Protein AF-A0A7W7T8D5-F1 (afdb_monomer)

Foldseek 3Di:
DDPPCPDDDDDDDDDDDPVRCCVVCVPVDFDDPPDTPPPPDPDDPDPDQDLDPVSLCCCLPPNDDDPSVNVNSVVCNVCVCVNVVD

Mean predicted aligned error: 9.95 Å

Radius of gyration: 15.31 Å; Cα contacts (8 Å, |Δi|>4): 33; chains: 1; bounding box: 30×34×35 Å

Sequence (86 aa):
MDALTLAATILTVVVIDDDVFERLFGDAVRYNEEGEIVSVGGGTPTEGIPFTQTAVERMLTSEPMASPGAACLALAWRHRRLLLGL

Solvent-accessible surface area (backbone atoms only — not comparab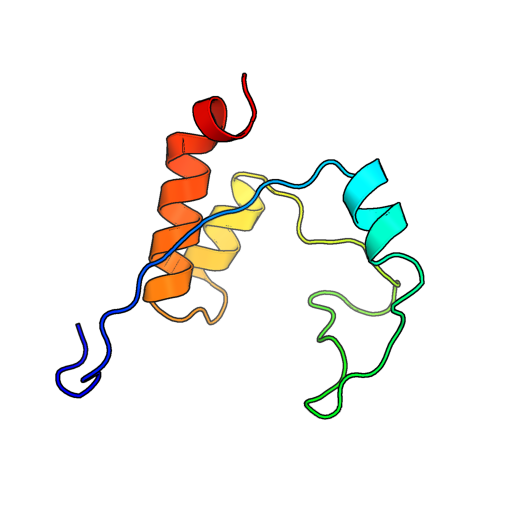le to full-atom values): 5991 Å² total; per-residue (Å²): 134,72,98,76,65,90,64,87,82,85,87,83,86,86,85,72,58,68,73,57,46,43,73,74,44,62,85,69,77,78,76,57,102,85,48,71,79,78,66,92,57,90,91,62,92,83,76,72,84,65,99,42,72,69,51,53,52,42,47,69,72,75,46,96,64,58,69,70,59,43,52,51,51,52,50,48,63,74,43,37,44,74,74,68,76,100

pLDDT: mean 76.78, std 20.31, range [34.97, 97.5]

Secondary structure (DSSP, 8-state):
--TT--SPPPP------HHHHHHHHTT--S-BTTB----SSTT-TT-PPP--HHHHHHHHHTS---HHHHHHHHHHHHTHHHHHT-

Organism: NCBI:txid413306

Nearest PDB structures (foldseek):
  6tdn-assembly1_B  TM=2.798E-01  e=9.959E+00  Burkholderia ambifaria AMMD

Structure (mmCIF, N/CA/C/O backbone):
data_AF-A0A7W7T8D5-F1
#
_entry.id   AF-A0A7W7T8D5-F1
#
loop_
_atom_site.group_PDB
_atom_site.id
_atom_site.type_symbol
_atom_site.label_atom_id
_atom_site.label_alt_id
_atom_site.label_comp_id
_atom_site.label_asym_id
_atom_site.label_entity_id
_atom_site.label_seq_id
_atom_site.pdbx_PDB_ins_code
_atom_site.Cartn_x
_atom_site.Cartn_y
_atom_site.Cartn_z
_atom_site.occupancy
_atom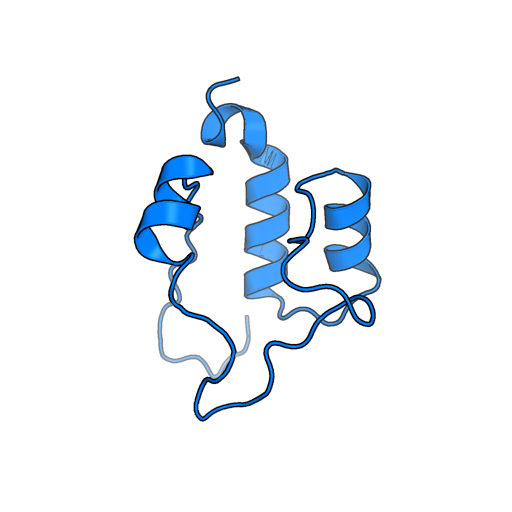_site.B_iso_or_equiv
_atom_site.auth_seq_id
_atom_site.auth_comp_id
_atom_site.auth_asym_id
_atom_site.auth_atom_id
_atom_site.pdbx_PDB_model_num
ATOM 1 N N . MET A 1 1 ? 13.176 -10.597 -12.695 1.00 48.22 1 MET A N 1
ATOM 2 C CA . MET A 1 1 ? 12.864 -11.988 -12.319 1.00 48.22 1 MET A CA 1
ATOM 3 C C . MET A 1 1 ? 14.208 -12.646 -12.114 1.00 48.22 1 MET A C 1
ATOM 5 O O . MET A 1 1 ? 14.939 -12.766 -13.087 1.00 48.22 1 MET A O 1
ATOM 9 N N . ASP A 1 2 ? 14.594 -12.886 -10.865 1.00 54.16 2 ASP A N 1
ATOM 10 C CA . ASP A 1 2 ? 15.848 -13.581 -10.584 1.00 54.16 2 ASP A CA 1
ATOM 11 C C . ASP A 1 2 ? 15.616 -15.084 -10.783 1.00 54.16 2 ASP A C 1
ATOM 13 O O . ASP A 1 2 ? 14.581 -15.614 -10.376 1.00 54.16 2 ASP A O 1
ATOM 17 N N . ALA A 1 3 ? 16.531 -15.750 -11.481 1.00 55.31 3 ALA A N 1
ATOM 18 C CA . ALA A 1 3 ? 16.345 -17.102 -12.013 1.00 55.31 3 ALA A CA 1
ATOM 19 C C . ALA A 1 3 ? 16.372 -18.204 -10.933 1.00 55.31 3 ALA A C 1
ATOM 21 O O . ALA A 1 3 ? 16.258 -19.385 -11.257 1.00 55.31 3 ALA A O 1
ATOM 22 N N . LEU A 1 4 ? 16.525 -17.830 -9.658 1.00 55.38 4 LEU A N 1
ATOM 23 C CA . LEU A 1 4 ? 16.730 -18.746 -8.534 1.00 55.38 4 LEU A CA 1
ATOM 24 C C . LEU A 1 4 ? 15.614 -18.735 -7.479 1.00 55.38 4 LEU A C 1
ATOM 26 O O . LEU A 1 4 ? 15.711 -19.464 -6.493 1.00 55.38 4 LEU A O 1
ATOM 30 N N . THR A 1 5 ? 14.524 -17.983 -7.658 1.00 57.69 5 THR A N 1
ATOM 31 C CA . THR A 1 5 ? 13.386 -18.071 -6.726 1.00 57.69 5 THR A CA 1
ATOM 32 C C . THR A 1 5 ? 12.432 -19.186 -7.167 1.00 57.69 5 THR A C 1
ATOM 34 O O . THR A 1 5 ? 11.496 -18.965 -7.926 1.00 57.69 5 THR A O 1
ATOM 37 N N . LEU A 1 6 ? 12.679 -20.410 -6.687 1.00 56.28 6 LEU A N 1
ATOM 38 C CA . LEU A 1 6 ? 11.823 -21.595 -6.892 1.00 56.28 6 LEU A CA 1
ATOM 39 C C . LEU A 1 6 ? 10.401 -21.419 -6.304 1.00 56.28 6 LEU A C 1
ATOM 41 O O . LEU A 1 6 ? 9.490 -22.176 -6.632 1.00 56.28 6 LEU A O 1
ATOM 45 N N . ALA A 1 7 ? 10.203 -20.424 -5.436 1.00 67.12 7 ALA A N 1
ATOM 46 C CA . ALA A 1 7 ? 8.916 -20.088 -4.842 1.00 67.12 7 ALA A CA 1
ATOM 47 C C . ALA A 1 7 ? 8.204 -18.992 -5.647 1.00 67.12 7 ALA A C 1
ATOM 49 O O . ALA A 1 7 ? 8.755 -17.919 -5.891 1.00 67.12 7 ALA A O 1
ATOM 50 N N . ALA A 1 8 ? 6.950 -19.244 -6.023 1.00 69.38 8 ALA A N 1
ATOM 51 C CA . ALA A 1 8 ? 6.079 -18.202 -6.545 1.00 69.38 8 ALA A CA 1
ATOM 52 C C . ALA A 1 8 ? 5.781 -17.181 -5.435 1.00 69.38 8 ALA A C 1
ATOM 54 O O . ALA A 1 8 ? 5.246 -17.539 -4.386 1.00 69.38 8 ALA A O 1
ATOM 55 N N . THR A 1 9 ? 6.102 -15.911 -5.671 1.00 73.69 9 THR A N 1
ATOM 56 C CA . THR A 1 9 ? 5.762 -14.823 -4.748 1.00 73.69 9 THR A CA 1
ATOM 57 C C . THR A 1 9 ? 4.432 -14.208 -5.155 1.00 73.69 9 THR A C 1
ATOM 59 O O . THR A 1 9 ? 4.312 -13.645 -6.245 1.00 73.69 9 THR A O 1
ATOM 62 N N . ILE A 1 10 ? 3.441 -14.274 -4.265 1.00 82.25 10 ILE A N 1
ATOM 63 C CA 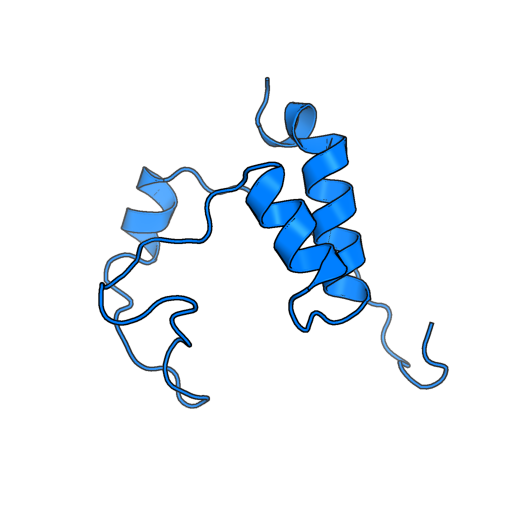. ILE A 1 10 ? 2.211 -13.489 -4.387 1.00 82.25 10 ILE A CA 1
ATOM 64 C C . ILE A 1 10 ? 2.390 -12.228 -3.556 1.00 82.25 10 ILE A C 1
ATOM 66 O O . ILE A 1 10 ? 2.581 -12.274 -2.344 1.00 82.25 10 ILE A O 1
ATOM 70 N N . LEU A 1 11 ? 2.344 -11.099 -4.242 1.00 85.19 11 LEU A N 1
ATOM 71 C CA . LEU A 1 11 ? 2.485 -9.782 -3.658 1.00 85.19 11 LEU A CA 1
ATOM 72 C C . LEU A 1 11 ? 1.098 -9.206 -3.361 1.00 85.19 11 LEU A C 1
ATOM 74 O O . LEU A 1 11 ? 0.243 -9.181 -4.245 1.00 85.19 11 LEU A O 1
ATOM 78 N N . THR A 1 12 ? 0.877 -8.755 -2.127 1.00 89.69 12 THR A N 1
ATOM 79 C CA . THR A 1 12 ? -0.403 -8.194 -1.678 1.00 89.69 12 THR A CA 1
ATOM 80 C C . THR A 1 12 ? -0.199 -6.891 -0.914 1.00 89.69 12 THR A C 1
ATOM 82 O O . THR A 1 12 ? 0.884 -6.627 -0.392 1.00 89.69 12 THR A O 1
ATOM 85 N N . VAL A 1 13 ? -1.250 -6.079 -0.861 1.00 92.94 13 VAL A N 1
ATOM 86 C CA . VAL A 1 13 ? -1.312 -4.827 -0.107 1.00 92.94 13 VAL A CA 1
ATOM 87 C C . VAL A 1 13 ? -2.501 -4.924 0.837 1.00 92.94 13 VAL A C 1
ATOM 89 O O . VAL A 1 13 ? -3.587 -5.321 0.418 1.00 92.94 13 VAL A O 1
ATOM 92 N N . VAL A 1 14 ? -2.296 -4.552 2.097 1.00 93.06 14 VAL A N 1
ATOM 93 C CA . VAL A 1 14 ? -3.354 -4.427 3.102 1.00 93.06 14 VAL A CA 1
ATOM 94 C C . VAL A 1 14 ? -3.447 -2.970 3.537 1.00 93.06 14 VAL A C 1
ATOM 96 O O . VAL A 1 14 ? -2.425 -2.307 3.709 1.00 93.06 14 VAL A O 1
ATOM 99 N N . VAL A 1 15 ? -4.672 -2.473 3.683 1.00 93.44 15 VAL A N 1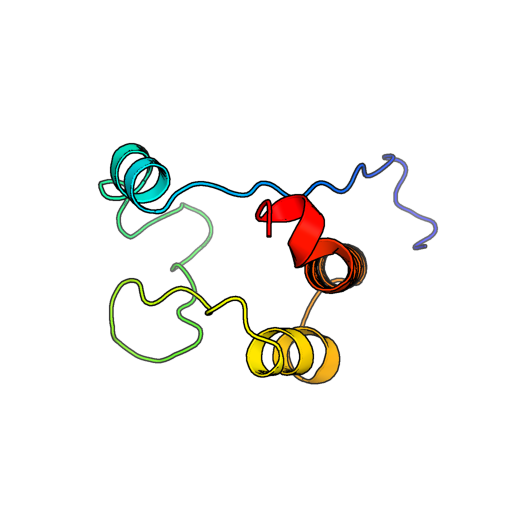
ATOM 100 C CA . VAL A 1 15 ? -4.966 -1.178 4.300 1.00 93.44 15 VAL A CA 1
ATOM 101 C C . VAL A 1 15 ? -5.635 -1.477 5.631 1.00 93.44 15 VAL A C 1
ATOM 103 O O . VAL A 1 15 ? -6.555 -2.292 5.685 1.00 93.44 15 VAL A O 1
ATOM 106 N N . ILE A 1 16 ? -5.129 -0.868 6.696 1.00 91.38 16 ILE A N 1
ATOM 107 C CA . ILE A 1 16 ? -5.636 -1.029 8.056 1.00 91.38 16 ILE A CA 1
ATOM 108 C C . ILE A 1 16 ? -6.007 0.367 8.537 1.00 91.38 16 ILE A C 1
ATOM 110 O O . ILE A 1 16 ? -5.195 1.284 8.405 1.00 91.38 16 ILE A O 1
ATO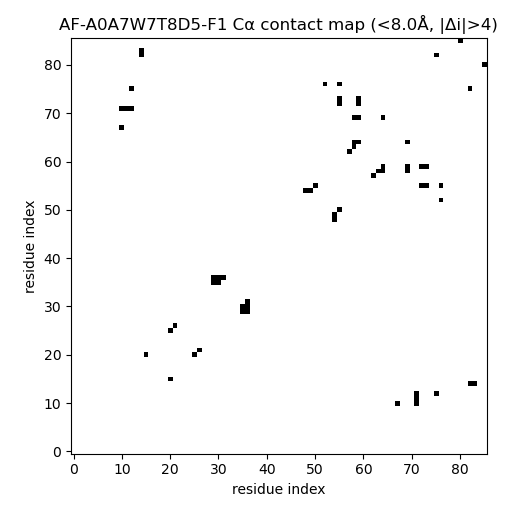M 114 N N . ASP A 1 17 ? -7.223 0.521 9.053 1.00 90.69 17 ASP A N 1
ATOM 115 C CA . ASP A 1 17 ? -7.646 1.778 9.663 1.00 90.69 17 ASP A CA 1
ATOM 116 C C . ASP A 1 17 ? -6.769 2.095 10.878 1.00 90.69 17 ASP A C 1
ATOM 118 O O . ASP A 1 17 ? -6.336 1.198 11.603 1.00 90.69 17 ASP A O 1
ATOM 122 N N . ASP A 1 18 ? -6.507 3.379 11.095 1.00 85.75 18 ASP A N 1
ATOM 123 C CA . ASP A 1 18 ? -5.571 3.860 12.114 1.00 85.75 18 ASP A CA 1
ATOM 124 C C . ASP A 1 18 ? -5.927 3.355 13.525 1.00 85.75 18 ASP A C 1
ATOM 126 O O . ASP A 1 18 ? -5.089 2.798 14.231 1.00 85.75 18 ASP A O 1
ATOM 130 N N . ASP A 1 19 ? -7.209 3.418 13.898 1.00 89.19 19 ASP A N 1
ATOM 131 C CA . ASP A 1 19 ? -7.699 2.938 15.194 1.00 89.19 19 ASP A CA 1
ATOM 132 C C . ASP A 1 19 ? -7.574 1.412 15.349 1.00 89.19 19 ASP A C 1
ATOM 134 O O . ASP A 1 19 ? -7.398 0.896 16.457 1.00 89.19 19 ASP A O 1
ATOM 138 N N . VAL A 1 20 ? -7.679 0.670 14.242 1.00 90.75 20 VAL A N 1
ATOM 139 C CA . VAL A 1 20 ? -7.498 -0.783 14.209 1.00 90.75 20 VAL A CA 1
ATOM 140 C C . VAL A 1 20 ? -6.019 -1.121 14.351 1.00 90.75 20 VAL A C 1
ATOM 142 O O . VAL A 1 20 ? -5.684 -2.024 15.117 1.00 90.75 20 VAL A O 1
ATOM 145 N N . PHE A 1 21 ? -5.143 -0.407 13.641 1.00 85.12 21 PHE A N 1
ATOM 146 C CA . PHE A 1 21 ? -3.699 -0.597 13.722 1.00 85.12 21 PHE A CA 1
ATOM 147 C C . PHE A 1 21 ? -3.199 -0.326 15.141 1.00 85.12 21 PHE A C 1
ATOM 149 O O . PHE A 1 21 ? -2.557 -1.191 15.733 1.00 85.12 21 PHE A O 1
ATOM 156 N N . GLU A 1 22 ? -3.576 0.811 15.723 1.00 82.44 22 GLU A N 1
ATOM 157 C CA . GLU A 1 22 ? -3.187 1.188 17.082 1.00 82.44 22 GLU A CA 1
ATOM 158 C C . GLU A 1 22 ? -3.713 0.188 18.118 1.00 82.44 22 GLU A C 1
ATOM 160 O O . GLU A 1 22 ? -2.986 -0.253 19.002 1.00 82.44 22 GLU A O 1
ATOM 165 N N . ARG A 1 23 ? -4.959 -0.275 17.981 1.00 85.69 23 ARG A N 1
ATOM 166 C CA . ARG A 1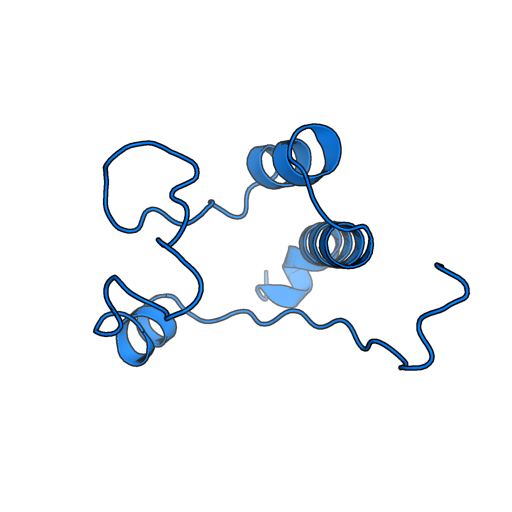 23 ? -5.514 -1.284 18.895 1.00 85.69 23 ARG A CA 1
ATOM 167 C C . ARG A 1 23 ? -4.798 -2.636 18.814 1.00 85.69 23 ARG A C 1
ATOM 169 O O . ARG A 1 23 ? -4.753 -3.349 19.811 1.00 85.69 23 ARG A O 1
ATOM 176 N N . LEU A 1 24 ? -4.314 -3.031 17.635 1.00 85.31 24 LEU A N 1
ATOM 177 C CA . LEU A 1 24 ? -3.659 -4.328 17.432 1.00 85.31 24 LEU A CA 1
ATOM 178 C C . LEU A 1 24 ? -2.155 -4.292 17.728 1.00 85.31 24 LEU A C 1
ATOM 180 O O . LEU A 1 24 ? -1.605 -5.303 18.163 1.00 85.31 24 LEU A O 1
ATOM 184 N N . PHE A 1 25 ? -1.499 -3.159 17.473 1.00 77.62 25 PHE A N 1
ATOM 185 C CA . PHE A 1 25 ? -0.039 -3.037 17.474 1.00 77.62 25 PHE A CA 1
ATOM 186 C C . PHE A 1 25 ? 0.497 -1.903 18.357 1.00 77.62 25 PHE A C 1
ATOM 188 O O . PHE A 1 25 ? 1.707 -1.836 18.552 1.00 77.62 25 PHE A O 1
ATOM 195 N N . GLY A 1 26 ? -0.351 -1.045 18.928 1.00 72.00 26 GLY A N 1
ATOM 196 C CA . GLY A 1 26 ? 0.066 0.090 19.766 1.00 72.00 26 GLY A CA 1
ATOM 197 C C . GLY A 1 26 ? 0.811 -0.331 21.037 1.00 72.00 26 GLY A C 1
ATOM 198 O O . GLY A 1 26 ? 1.729 0.358 21.475 1.00 72.00 26 GLY A O 1
ATOM 199 N N . ASP A 1 27 ? 0.505 -1.520 21.568 1.00 69.94 27 ASP A N 1
ATOM 200 C CA . ASP A 1 27 ? 1.227 -2.122 22.699 1.00 69.94 27 ASP A CA 1
ATOM 201 C C . ASP A 1 27 ? 2.491 -2.898 22.270 1.00 69.94 27 ASP A C 1
ATOM 203 O O . ASP A 1 27 ? 3.325 -3.261 23.106 1.00 69.94 27 ASP A O 1
ATOM 207 N N . ALA A 1 28 ? 2.672 -3.161 20.970 1.00 61.97 28 ALA A N 1
ATOM 208 C CA . ALA A 1 28 ? 3.830 -3.875 20.438 1.00 61.97 28 ALA A CA 1
ATOM 209 C C . ALA A 1 28 ? 5.021 -2.913 20.280 1.00 61.97 28 ALA A C 1
ATOM 211 O O . ALA A 1 28 ? 5.293 -2.400 19.197 1.00 61.97 28 ALA A O 1
ATOM 212 N N . VAL A 1 29 ? 5.746 -2.634 21.371 1.00 52.31 29 VAL A N 1
ATOM 213 C CA . VAL A 1 29 ? 6.758 -1.563 21.383 1.00 52.31 29 VAL A CA 1
ATOM 214 C C . VAL A 1 29 ? 8.182 -2.092 21.657 1.00 52.31 29 VAL A C 1
ATOM 216 O O . VAL A 1 29 ? 8.515 -2.507 22.764 1.00 52.31 29 VAL A O 1
ATOM 219 N N . ARG A 1 30 ? 9.030 -1.949 20.617 1.00 51.16 30 ARG A N 1
ATOM 220 C CA . ARG A 1 30 ? 10.497 -1.661 20.584 1.00 51.16 30 ARG A CA 1
ATOM 221 C C . ARG A 1 30 ? 11.517 -2.746 20.250 1.00 51.16 30 ARG A C 1
ATOM 223 O O . ARG A 1 30 ? 12.626 -2.348 19.913 1.00 51.16 30 ARG A O 1
ATOM 230 N N . TYR A 1 31 ? 11.219 -4.040 20.293 1.00 45.41 31 TYR A N 1
ATOM 231 C CA . TYR A 1 31 ? 12.255 -5.046 20.015 1.00 45.41 31 TYR A CA 1
ATOM 232 C C . TYR A 1 31 ? 11.690 -6.246 19.262 1.00 45.41 31 TYR A C 1
ATOM 234 O O . TYR A 1 31 ? 10.803 -6.930 19.765 1.00 45.41 31 TYR A O 1
ATOM 242 N N . ASN A 1 32 ? 12.230 -6.514 18.073 1.00 44.53 32 ASN A N 1
ATOM 243 C CA . ASN A 1 32 ? 12.213 -7.855 17.500 1.00 44.53 32 ASN A CA 1
ATOM 244 C C . ASN A 1 32 ? 13.627 -8.460 17.622 1.00 44.53 32 ASN A C 1
ATOM 246 O O . ASN A 1 32 ? 14.605 -7.740 17.831 1.00 44.53 32 ASN A O 1
ATOM 250 N N . GLU A 1 33 ? 13.741 -9.785 17.529 1.00 47.03 33 GLU A N 1
ATOM 251 C CA . GLU A 1 33 ? 15.030 -10.498 17.595 1.00 47.03 33 GLU A CA 1
ATOM 252 C C . GLU A 1 33 ? 15.945 -10.235 16.374 1.00 47.03 33 GLU A C 1
ATOM 254 O O . GLU A 1 33 ? 17.075 -10.717 16.340 1.00 47.03 33 GLU A O 1
ATOM 259 N N . GLU A 1 34 ? 15.495 -9.449 15.389 1.00 48.47 34 GLU A N 1
ATOM 260 C CA . GLU A 1 34 ? 16.174 -9.189 14.111 1.00 48.47 34 GLU A CA 1
ATOM 261 C C . GLU A 1 34 ? 16.719 -7.751 13.969 1.00 48.47 34 GLU A C 1
ATOM 263 O O . GLU A 1 34 ? 17.407 -7.460 12.989 1.00 48.47 34 GLU A O 1
ATOM 268 N N . GLY A 1 35 ? 16.489 -6.860 14.945 1.00 47.31 35 GLY A N 1
ATOM 269 C CA . GLY A 1 35 ? 17.060 -5.509 14.981 1.00 47.31 35 GLY A CA 1
ATOM 270 C C . GLY A 1 35 ? 16.130 -4.423 15.532 1.00 47.31 35 GLY A C 1
ATOM 271 O O . GLY A 1 35 ? 14.930 -4.605 15.722 1.00 47.31 35 GLY A O 1
ATOM 272 N N . GLU A 1 36 ? 16.708 -3.250 15.803 1.00 42.69 36 GLU A N 1
ATOM 273 C CA . GLU A 1 36 ? 15.952 -2.032 16.107 1.00 42.69 36 GLU A CA 1
ATOM 274 C C . GLU A 1 36 ? 15.029 -1.719 14.922 1.00 42.69 36 GLU A C 1
ATOM 276 O O . GLU A 1 36 ? 15.467 -1.778 13.771 1.00 42.69 36 GLU A O 1
ATOM 281 N N . ILE A 1 37 ? 13.757 -1.394 15.185 1.00 50.31 37 ILE A N 1
ATOM 282 C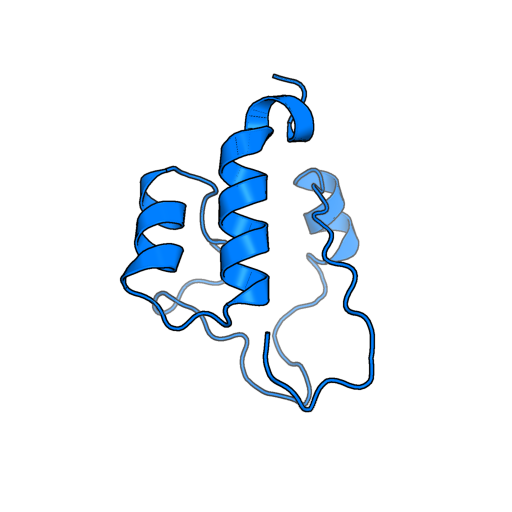 CA . ILE A 1 37 ? 12.861 -0.847 14.159 1.00 50.31 37 ILE A CA 1
ATOM 283 C C . ILE A 1 37 ? 13.573 0.383 13.599 1.00 50.31 37 ILE A C 1
ATOM 285 O O . ILE A 1 37 ? 13.650 1.409 14.272 1.00 50.31 37 ILE A O 1
ATOM 289 N N . VAL A 1 38 ? 14.158 0.246 12.406 1.00 44.97 38 VAL A N 1
ATOM 290 C CA . VAL A 1 38 ? 15.012 1.275 11.819 1.00 44.97 38 VAL A CA 1
ATOM 291 C C . VAL A 1 38 ? 14.124 2.477 11.542 1.00 44.97 38 VAL A C 1
ATOM 293 O O . VAL A 1 38 ? 13.378 2.510 10.563 1.00 44.97 38 VAL A O 1
ATOM 296 N N . SER A 1 39 ? 14.163 3.454 12.447 1.00 45.88 39 SER A N 1
ATOM 297 C CA . SER A 1 39 ? 13.556 4.753 12.226 1.00 45.88 39 SER A CA 1
ATOM 298 C C . SER A 1 39 ? 14.242 5.345 11.003 1.00 45.88 39 SER A C 1
ATOM 300 O O . SER A 1 39 ? 15.420 5.711 11.057 1.00 45.88 39 SER A O 1
ATOM 302 N N . VAL A 1 40 ? 13.538 5.454 9.884 1.00 39.72 40 VAL A N 1
ATOM 303 C CA . VAL A 1 40 ? 13.985 6.347 8.817 1.00 39.72 40 VAL A CA 1
ATOM 304 C C . VAL A 1 40 ? 13.598 7.762 9.257 1.00 39.72 40 VAL A C 1
ATOM 306 O O . VAL A 1 40 ? 12.568 8.288 8.854 1.00 39.72 40 VAL A O 1
ATOM 309 N N . GLY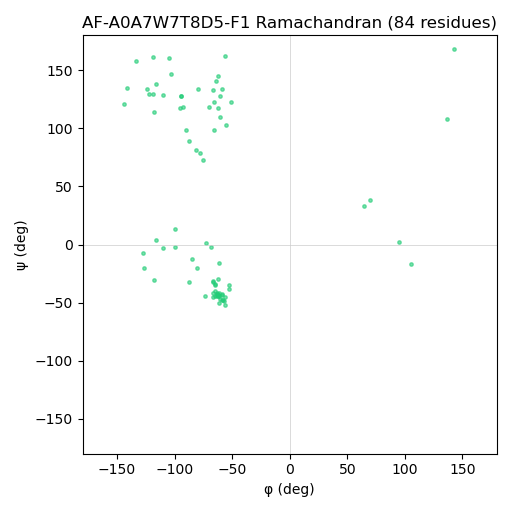 A 1 41 ? 14.394 8.345 10.158 1.00 36.47 41 GLY A N 1
ATOM 310 C CA . GLY A 1 41 ? 14.195 9.696 10.696 1.00 36.47 41 GLY A CA 1
ATOM 311 C C . GLY A 1 41 ? 14.407 9.755 12.206 1.00 36.47 41 GLY A C 1
ATOM 312 O O . GLY A 1 41 ? 13.596 9.247 12.969 1.00 36.47 41 GLY A O 1
ATOM 313 N N . GLY A 1 42 ? 15.519 10.359 12.630 1.00 36.09 42 GLY A N 1
ATOM 314 C CA . GLY A 1 42 ? 15.998 10.334 14.008 1.00 36.09 42 GLY A CA 1
ATOM 315 C C . GLY A 1 42 ? 14.965 10.723 15.070 1.00 36.09 42 GLY A C 1
ATOM 316 O O . GLY A 1 42 ? 14.489 11.853 15.110 1.00 36.09 42 GLY A O 1
ATOM 317 N N . GLY A 1 43 ? 14.745 9.802 16.008 1.00 34.97 43 GLY A N 1
ATOM 318 C CA . GLY A 1 43 ? 14.584 10.142 17.423 1.00 34.97 43 GLY A CA 1
ATOM 319 C C . GLY A 1 43 ? 13.171 10.330 17.967 1.00 34.97 43 GLY A C 1
ATOM 320 O O . GLY A 1 43 ? 13.051 10.585 19.164 1.00 34.97 43 GLY A O 1
ATOM 321 N N . THR A 1 44 ? 12.116 10.147 17.172 1.00 38.59 44 THR A N 1
ATOM 322 C CA . THR A 1 44 ? 10.733 10.196 17.684 1.00 38.59 44 THR A CA 1
ATOM 323 C C . THR A 1 44 ? 10.041 8.852 17.462 1.00 38.59 44 THR A C 1
ATOM 325 O O . THR A 1 44 ? 10.101 8.327 16.350 1.00 38.59 44 THR A O 1
ATOM 328 N N . PRO A 1 45 ? 9.401 8.254 18.484 1.00 44.72 45 PRO A N 1
ATOM 329 C CA . PRO A 1 45 ? 8.611 7.049 18.289 1.00 44.72 45 PRO A CA 1
ATOM 330 C C . PRO A 1 45 ? 7.474 7.324 17.298 1.00 44.72 45 PRO A C 1
ATOM 332 O O . PRO A 1 45 ? 6.689 8.244 17.503 1.00 44.72 45 PRO A O 1
ATOM 335 N N . THR A 1 46 ? 7.385 6.484 16.268 1.00 52.12 46 THR A N 1
ATOM 336 C CA . THR A 1 46 ? 6.132 6.173 15.564 1.00 52.12 46 THR A CA 1
ATOM 337 C C . THR A 1 46 ? 5.500 7.274 14.697 1.00 52.12 46 THR A C 1
ATOM 339 O O . THR A 1 46 ? 4.281 7.339 14.603 1.00 52.12 46 THR A O 1
ATOM 342 N N . GLU A 1 47 ? 6.264 8.092 13.967 1.00 59.75 47 GLU A N 1
ATOM 343 C CA . GLU A 1 47 ? 5.701 8.698 12.745 1.00 59.75 47 GLU A CA 1
ATOM 344 C C . GLU A 1 47 ? 5.985 7.759 11.568 1.00 59.75 47 GLU A C 1
ATOM 346 O O . GLU A 1 47 ? 7.096 7.700 11.042 1.00 59.75 47 GLU A O 1
ATOM 351 N N . GLY A 1 48 ? 4.988 6.949 11.196 1.00 71.06 48 GLY A N 1
ATOM 352 C CA . GLY A 1 48 ? 5.054 6.124 9.990 1.00 71.06 48 GLY A CA 1
ATOM 353 C C . GLY A 1 48 ? 5.329 6.967 8.738 1.00 71.06 48 GLY A C 1
ATOM 354 O O . GLY A 1 48 ? 5.136 8.182 8.722 1.00 71.06 48 GLY A O 1
ATOM 355 N N . ILE A 1 49 ? 5.769 6.331 7.649 1.00 84.75 49 ILE A N 1
ATOM 356 C CA . ILE A 1 49 ? 5.978 7.047 6.384 1.00 84.75 49 ILE A CA 1
ATOM 357 C C . ILE A 1 49 ? 4.601 7.428 5.815 1.00 84.75 49 ILE A C 1
ATOM 359 O O . ILE A 1 49 ? 3.814 6.533 5.497 1.00 84.75 49 ILE A O 1
ATOM 363 N N . PRO A 1 50 ? 4.289 8.725 5.639 1.00 89.12 50 PRO A N 1
ATOM 364 C CA . PRO A 1 50 ? 2.982 9.132 5.148 1.00 89.12 50 PRO A CA 1
ATOM 365 C C . PRO A 1 50 ? 2.797 8.662 3.703 1.00 89.12 50 PRO A C 1
ATOM 367 O O . PRO A 1 50 ? 3.666 8.883 2.854 1.00 89.12 50 PRO A O 1
ATOM 370 N N . PHE A 1 51 ? 1.644 8.061 3.395 1.00 91.94 51 PHE A N 1
ATOM 371 C CA . PHE A 1 51 ? 1.331 7.558 2.055 1.00 91.94 51 PHE A CA 1
ATOM 372 C C . PHE A 1 51 ? 0.984 8.705 1.089 1.00 91.94 51 PHE A C 1
ATOM 374 O O . PHE A 1 51 ? -0.166 8.942 0.723 1.00 91.94 51 PHE A O 1
ATOM 381 N N . THR A 1 52 ? 2.014 9.455 0.702 1.00 95.06 52 THR A N 1
ATOM 382 C CA . THR A 1 52 ? 1.958 10.638 -0.165 1.00 95.06 52 THR A CA 1
ATOM 383 C C . THR A 1 52 ? 2.768 10.415 -1.435 1.00 95.06 52 THR A C 1
ATOM 385 O O . THR A 1 52 ? 3.658 9.566 -1.474 1.00 95.06 52 THR A O 1
ATOM 388 N N . GLN A 1 53 ? 2.508 11.223 -2.466 1.00 96.25 53 GLN A N 1
ATOM 389 C CA . GLN A 1 53 ? 3.235 11.130 -3.733 1.00 96.25 53 GLN A CA 1
ATOM 390 C C . GLN A 1 53 ? 4.741 11.288 -3.523 1.00 96.25 53 GLN A C 1
ATOM 392 O O . GLN A 1 53 ? 5.515 10.452 -3.974 1.00 96.25 53 GLN A O 1
ATOM 397 N N . THR A 1 54 ? 5.136 12.321 -2.778 1.00 96.50 54 THR A N 1
ATOM 398 C CA . THR A 1 54 ? 6.536 12.629 -2.485 1.00 96.50 54 THR A CA 1
ATOM 399 C C . THR A 1 54 ? 7.233 11.476 -1.768 1.00 96.50 54 THR A C 1
ATOM 401 O O . THR A 1 54 ? 8.356 11.126 -2.122 1.00 96.50 54 THR A O 1
ATOM 404 N N . ALA A 1 55 ? 6.578 10.858 -0.780 1.00 94.06 55 ALA A N 1
ATOM 405 C CA . ALA A 1 55 ? 7.147 9.717 -0.068 1.00 94.06 55 ALA A CA 1
ATOM 406 C C . ALA A 1 55 ? 7.297 8.495 -0.986 1.00 94.06 55 ALA A C 1
ATOM 408 O O . ALA A 1 55 ? 8.360 7.880 -1.012 1.00 94.06 55 ALA A O 1
ATOM 409 N N . VAL A 1 56 ? 6.274 8.185 -1.791 1.00 95.81 56 VAL A N 1
ATOM 410 C CA . VAL A 1 56 ? 6.321 7.076 -2.756 1.00 95.81 56 VAL A CA 1
ATOM 411 C C . VAL A 1 56 ? 7.434 7.283 -3.783 1.00 95.81 56 VAL A C 1
ATOM 413 O O . VAL A 1 56 ? 8.222 6.374 -4.024 1.00 95.81 56 VAL A O 1
ATOM 416 N N . GLU A 1 57 ? 7.547 8.476 -4.366 1.00 96.50 57 GLU A N 1
ATOM 417 C CA . GLU A 1 57 ? 8.596 8.796 -5.340 1.00 96.50 57 GLU A CA 1
ATOM 418 C C . GLU A 1 57 ? 9.994 8.669 -4.727 1.00 96.50 57 GLU A C 1
ATOM 420 O O . GLU A 1 57 ? 10.874 8.050 -5.329 1.00 96.50 57 GLU A O 1
ATOM 425 N N . ARG A 1 58 ? 10.194 9.184 -3.508 1.00 94.25 58 ARG A N 1
ATOM 426 C CA . ARG A 1 58 ? 11.461 9.063 -2.775 1.00 94.25 58 ARG A CA 1
ATOM 427 C C . ARG A 1 58 ? 11.838 7.597 -2.554 1.00 94.25 58 ARG A C 1
ATOM 429 O O . ARG A 1 58 ? 12.958 7.207 -2.879 1.00 94.25 58 ARG A O 1
ATOM 436 N N . MET A 1 59 ? 10.895 6.781 -2.081 1.00 92.62 59 MET A N 1
ATOM 437 C CA . MET A 1 59 ? 11.122 5.355 -1.826 1.00 92.62 59 MET A CA 1
ATOM 438 C C . MET A 1 59 ? 11.421 4.555 -3.100 1.00 92.62 59 MET A C 1
ATOM 440 O O . MET A 1 59 ? 12.214 3.623 -3.063 1.00 92.62 59 MET A O 1
ATOM 444 N N . LEU A 1 60 ? 10.813 4.912 -4.236 1.00 94.38 60 LEU A N 1
ATOM 445 C CA . LEU A 1 60 ? 11.018 4.206 -5.506 1.00 94.38 60 LEU A CA 1
ATOM 446 C C . LEU A 1 60 ? 12.304 4.603 -6.242 1.00 94.38 60 LEU A C 1
ATOM 448 O O . LEU A 1 60 ? 12.738 3.872 -7.131 1.00 94.38 60 LEU A O 1
ATOM 452 N N . THR A 1 61 ? 12.882 5.765 -5.931 1.00 93.88 61 THR A N 1
ATOM 453 C CA . THR A 1 61 ? 13.987 6.344 -6.719 1.00 93.88 61 THR A CA 1
ATOM 454 C C . THR A 1 61 ? 15.288 6.502 -5.948 1.00 93.88 61 THR A C 1
ATOM 456 O O . THR A 1 61 ? 16.354 6.453 -6.555 1.00 93.88 61 THR A O 1
ATOM 459 N N . SER A 1 62 ? 15.206 6.733 -4.637 1.00 88.38 62 SER A N 1
ATOM 460 C CA . SER A 1 62 ? 16.324 7.247 -3.839 1.00 88.38 62 SER A CA 1
ATOM 461 C C . SER A 1 62 ? 16.641 6.394 -2.612 1.00 88.38 62 SER A C 1
ATOM 463 O O . SER A 1 62 ? 17.750 6.482 -2.091 1.00 88.38 62 SER A O 1
ATOM 465 N N . GLU A 1 63 ? 15.702 5.564 -2.151 1.00 88.19 63 GLU A N 1
ATOM 466 C CA . GLU A 1 63 ? 15.921 4.653 -1.025 1.00 88.19 63 GLU A CA 1
ATOM 467 C C . GLU A 1 63 ? 16.136 3.206 -1.498 1.00 88.19 63 GLU A C 1
ATOM 469 O O . GLU A 1 63 ? 15.541 2.782 -2.494 1.00 88.19 63 GLU A O 1
ATOM 474 N N . PRO A 1 64 ? 16.967 2.412 -0.797 1.00 85.88 64 PRO A N 1
ATOM 475 C CA . PRO A 1 64 ? 17.120 0.995 -1.100 1.00 85.88 64 PRO A CA 1
ATOM 476 C C . PRO A 1 64 ? 15.799 0.235 -0.917 1.00 85.88 64 PRO A C 1
ATOM 478 O O . PRO A 1 64 ? 15.282 0.119 0.191 1.00 85.88 64 PRO A O 1
ATOM 481 N N . MET A 1 65 ? 15.275 -0.339 -2.001 1.00 85.94 65 MET A N 1
ATOM 482 C CA . MET A 1 65 ? 14.076 -1.175 -1.975 1.00 85.94 65 MET A CA 1
ATOM 483 C C . MET A 1 65 ? 14.225 -2.361 -2.928 1.00 85.94 65 MET A C 1
ATOM 485 O O . MET A 1 65 ? 14.642 -2.216 -4.077 1.00 85.94 65 MET A O 1
ATOM 489 N N . ALA A 1 66 ? 13.850 -3.553 -2.463 1.00 87.62 66 ALA A N 1
ATOM 490 C CA . ALA A 1 66 ? 13.816 -4.734 -3.316 1.00 87.62 66 ALA A CA 1
ATOM 491 C C . ALA A 1 66 ? 12.770 -4.568 -4.433 1.00 87.62 66 ALA A C 1
ATOM 493 O O . ALA A 1 66 ? 11.660 -4.091 -4.186 1.00 87.62 66 ALA A O 1
ATOM 494 N N . SER A 1 67 ? 13.082 -5.020 -5.653 1.00 88.44 67 SER A N 1
ATOM 495 C CA . SER A 1 67 ? 12.202 -4.846 -6.822 1.00 88.44 67 SER A CA 1
ATOM 496 C C . SER A 1 67 ? 10.754 -5.330 -6.616 1.00 88.44 67 SER A C 1
ATOM 498 O O . SER A 1 67 ? 9.850 -4.642 -7.088 1.00 88.44 67 SER A O 1
ATOM 500 N N . PRO A 1 68 ? 10.480 -6.449 -5.907 1.00 87.81 68 PRO A N 1
ATOM 501 C CA . PRO A 1 68 ? 9.108 -6.854 -5.589 1.00 87.81 68 PRO A CA 1
ATOM 502 C C . PRO A 1 68 ? 8.360 -5.832 -4.720 1.00 87.81 68 PRO A C 1
ATOM 504 O O . PRO A 1 68 ? 7.224 -5.483 -5.028 1.00 87.81 68 PRO A O 1
ATOM 507 N N . GLY A 1 69 ? 9.009 -5.294 -3.681 1.00 89.19 69 GLY A N 1
ATOM 508 C CA . GLY A 1 69 ? 8.431 -4.255 -2.823 1.00 89.19 69 GLY A CA 1
ATOM 509 C C . GLY A 1 69 ? 8.190 -2.946 -3.578 1.00 89.19 69 GLY A C 1
ATOM 510 O O . GLY A 1 69 ? 7.126 -2.345 -3.441 1.00 89.19 69 GLY A O 1
ATOM 511 N N . ALA A 1 70 ? 9.119 -2.562 -4.458 1.00 92.38 70 ALA A N 1
ATOM 512 C CA . ALA A 1 70 ? 8.967 -1.384 -5.310 1.00 92.38 70 ALA A CA 1
ATOM 513 C C . ALA A 1 70 ? 7.780 -1.528 -6.274 1.00 92.38 70 ALA A C 1
ATOM 515 O O . ALA A 1 70 ? 6.984 -0.602 -6.433 1.00 92.38 70 ALA A O 1
ATOM 516 N N . ALA A 1 71 ? 7.605 -2.713 -6.868 1.00 92.12 71 ALA A N 1
ATOM 517 C CA . ALA A 1 71 ? 6.452 -3.007 -7.712 1.00 92.12 71 ALA A CA 1
ATOM 518 C C . ALA A 1 71 ? 5.131 -2.939 -6.924 1.00 92.12 71 ALA A C 1
ATOM 520 O O . ALA A 1 71 ? 4.180 -2.316 -7.401 1.00 92.12 71 ALA A O 1
ATOM 521 N N . CYS A 1 72 ? 5.076 -3.510 -5.711 1.00 94.25 72 CYS A N 1
ATOM 522 C CA . CYS A 1 72 ? 3.915 -3.382 -4.822 1.00 94.25 72 CYS A CA 1
ATOM 523 C C . CYS A 1 72 ? 3.570 -1.926 -4.540 1.00 94.25 72 CYS A C 1
ATOM 525 O O . CYS A 1 72 ? 2.422 -1.527 -4.717 1.00 94.25 72 CYS A O 1
ATOM 527 N N . LEU A 1 73 ? 4.555 -1.137 -4.104 1.00 95.44 73 LEU A N 1
ATOM 528 C CA . LEU A 1 73 ? 4.346 0.249 -3.702 1.00 95.44 73 LEU A CA 1
ATOM 529 C C . LEU A 1 73 ? 3.861 1.103 -4.880 1.00 95.44 73 LEU A C 1
ATOM 531 O O . LEU A 1 73 ? 2.911 1.876 -4.741 1.00 95.44 73 LEU A O 1
ATOM 535 N N . ALA A 1 74 ? 4.453 0.914 -6.062 1.00 95.88 74 ALA A N 1
ATOM 536 C CA . ALA A 1 74 ? 4.033 1.600 -7.279 1.00 95.88 74 ALA A CA 1
ATOM 537 C C . ALA A 1 74 ? 2.587 1.245 -7.675 1.00 95.88 74 ALA A C 1
ATOM 539 O O . ALA A 1 74 ? 1.798 2.133 -8.016 1.00 95.88 74 ALA A O 1
ATOM 540 N N . LEU A 1 75 ? 2.212 -0.038 -7.607 1.00 96.56 75 LEU A N 1
ATOM 541 C CA . LEU A 1 75 ? 0.845 -0.485 -7.891 1.00 96.56 75 LEU A CA 1
ATOM 542 C C . LEU A 1 75 ? -0.151 0.025 -6.843 1.00 96.56 75 LEU A C 1
ATOM 544 O O . LEU A 1 75 ? -1.221 0.507 -7.217 1.00 96.56 75 LEU A O 1
ATOM 548 N N . ALA A 1 76 ? 0.211 -0.003 -5.559 1.00 96.94 76 ALA A N 1
ATOM 549 C CA . ALA A 1 76 ? -0.603 0.541 -4.479 1.00 96.94 76 ALA A CA 1
ATOM 550 C C . ALA A 1 76 ? -0.889 2.029 -4.703 1.00 96.94 76 ALA A C 1
ATOM 552 O O . ALA A 1 76 ? -2.040 2.458 -4.671 1.00 96.94 76 ALA A O 1
ATOM 553 N N . TRP A 1 77 ? 0.142 2.818 -5.021 1.00 97.50 77 TRP A N 1
ATOM 554 C CA . TRP A 1 77 ? -0.016 4.241 -5.310 1.00 97.50 77 TRP A CA 1
ATOM 555 C C . TRP A 1 77 ? -0.890 4.491 -6.543 1.00 97.50 77 TRP A C 1
ATOM 557 O O . TRP A 1 77 ? -1.792 5.336 -6.515 1.00 97.50 77 TRP A O 1
ATOM 567 N N . ARG A 1 78 ? -0.680 3.725 -7.622 1.00 97.50 78 ARG A N 1
ATOM 568 C CA . ARG A 1 78 ? -1.488 3.807 -8.849 1.00 97.50 78 ARG A CA 1
ATOM 569 C C . ARG A 1 78 ? -2.968 3.528 -8.581 1.00 97.50 78 ARG A C 1
ATOM 571 O O . ARG A 1 78 ? -3.818 4.241 -9.111 1.00 97.50 78 ARG A O 1
ATOM 578 N N . HIS A 1 79 ? -3.271 2.522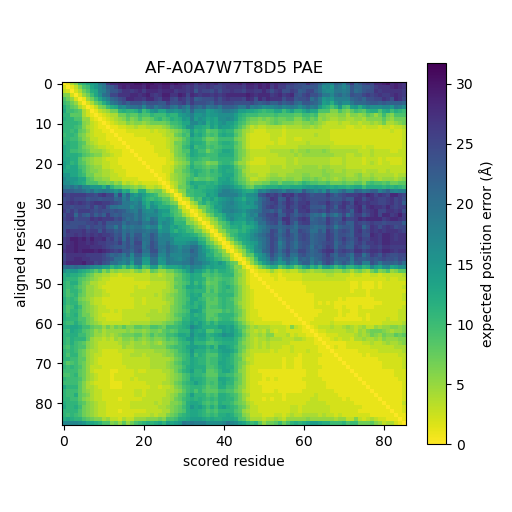 -7.764 1.00 96.75 79 HIS A N 1
ATOM 579 C CA . HIS A 1 79 ? -4.633 2.065 -7.475 1.00 96.75 79 HIS A CA 1
ATOM 580 C C . HIS A 1 79 ? -5.195 2.588 -6.143 1.00 96.75 79 HIS A C 1
ATOM 582 O O . HIS A 1 79 ? -6.250 2.137 -5.707 1.00 96.75 79 HIS A O 1
ATOM 588 N N . ARG A 1 80 ? -4.551 3.584 -5.521 1.00 96.94 80 ARG A N 1
ATOM 589 C CA . ARG A 1 80 ? -4.890 4.087 -4.176 1.00 96.94 80 ARG A CA 1
ATOM 590 C C . ARG A 1 80 ? -6.351 4.482 -3.982 1.00 96.94 80 ARG A C 1
ATOM 592 O O . ARG A 1 80 ? -6.884 4.266 -2.911 1.00 96.94 80 ARG A O 1
ATOM 599 N N . ARG A 1 81 ? -7.021 5.020 -5.006 1.00 96.62 81 ARG A N 1
ATOM 600 C CA . ARG A 1 81 ? -8.450 5.369 -4.908 1.00 96.62 81 ARG A CA 1
ATOM 601 C C . ARG A 1 81 ? -9.322 4.139 -4.664 1.00 96.62 81 ARG A C 1
ATOM 603 O O . ARG A 1 81 ? -10.165 4.157 -3.784 1.00 96.62 81 ARG A O 1
ATOM 610 N N . LEU A 1 82 ? -9.040 3.047 -5.377 1.00 96.00 82 LEU A N 1
ATOM 611 C CA . LEU A 1 82 ? -9.713 1.767 -5.166 1.00 96.00 82 LEU A CA 1
ATOM 612 C C . LEU A 1 82 ? -9.392 1.192 -3.781 1.00 96.00 82 LEU A C 1
ATOM 614 O O . LEU A 1 82 ? -10.295 0.722 -3.103 1.00 96.00 82 LEU A O 1
ATOM 618 N N . LEU A 1 83 ? -8.121 1.244 -3.368 1.00 94.88 83 LEU A N 1
ATOM 619 C CA . LEU A 1 83 ? -7.675 0.713 -2.073 1.00 94.88 83 LEU A CA 1
ATOM 620 C C . LEU A 1 83 ? -8.237 1.491 -0.875 1.00 94.88 83 LEU A C 1
ATOM 622 O O . LEU A 1 83 ? -8.460 0.898 0.171 1.00 94.88 83 LEU A O 1
ATOM 626 N N . LEU A 1 84 ? -8.450 2.800 -1.031 1.00 94.12 84 LEU A N 1
ATOM 627 C CA . LEU A 1 84 ? -8.917 3.702 0.025 1.00 94.12 84 LEU A CA 1
ATOM 628 C C . LEU A 1 84 ? -10.424 4.006 -0.056 1.00 94.12 84 LEU A C 1
ATOM 630 O O . LEU A 1 84 ? -10.932 4.746 0.778 1.00 94.12 84 LEU A O 1
ATOM 634 N N . GLY A 1 85 ? -11.136 3.480 -1.058 1.00 91.44 85 GLY A N 1
ATOM 635 C CA . GLY A 1 85 ? -12.565 3.748 -1.255 1.00 91.44 85 GLY A CA 1
ATOM 636 C C . GLY A 1 85 ? -12.904 5.211 -1.586 1.00 91.44 85 GLY A C 1
ATOM 637 O O . GLY A 1 85 ? -13.957 5.687 -1.165 1.00 91.44 85 GLY A O 1
ATOM 638 N N . LEU A 1 86 ? -12.021 5.917 -2.310 1.00 86.12 86 LEU A N 1
ATOM 639 C CA . LEU A 1 86 ? -12.123 7.348 -2.663 1.00 86.12 86 LEU A CA 1
ATOM 640 C C . LEU A 1 86 ? -12.582 7.607 -4.105 1.00 86.12 86 LEU A C 1
ATOM 642 O O . LEU A 1 86 ? -12.174 6.848 -5.016 1.00 86.12 86 LEU A O 1
#